Protein AF-A0A7S3EWT6-F1 (afdb_monomer_lite)

pLDDT: mean 87.07, std 11.45, range [44.03, 97.31]

Secondary structure (DSSP, 8-state):
--EEEEEEEEEEETTEEEEEEEEEEEEEE--SSTTSPEEEEEEEESSTTSS-B-TTEEEEEEEEEEE-TTS-EEEEEEEEEEEEESS---SEEEEEEEEEETTT--EEEEEEEEEEPBSS---TT-TT-SSTT---

Foldseek 3Di:
DWWKAWAWEWDADPNFIKIKTKIKIKDKFFDPDNPFDKDKAKWKDLPVPPDTHRPQKDKDWPPDWDQDPVRTIITMMMIMHIDMDRDTRFAKMKMWMWMARPPVRDTGDIDIDIDGHAHDDDPRDDPVDYRPPGDD

Organism: NCBI:txid156174

Radius of gyration: 16.49 Å; chains: 1; bounding box: 36×31×51 Å

Sequence (136 aa):
NFSTAATSFCVTSKGIARCRNNLHVVFSATAADPTHPLVANGEYSFDAGRSWQSAGGAAFYEQHIDLGDDGLYRQAMQFDVDLASSAPLSGNVCYRIRVRDSVSGDDSLLLEDCLTMCRTLAPFHNPLGYCPGAPV

Structure (mmCIF, N/CA/C/O backbone):
data_AF-A0A7S3EWT6-F1
#
_entry.id   AF-A0A7S3EWT6-F1
#
loop_
_atom_site.group_PDB
_atom_site.id
_atom_site.type_symbol
_atom_site.label_atom_id
_atom_site.label_alt_id
_atom_site.label_comp_id
_atom_site.label_asym_id
_atom_site.label_entity_id
_atom_site.label_seq_id
_atom_site.pdbx_PDB_ins_code
_atom_site.Cartn_x
_atom_site.Cartn_y
_atom_site.Cartn_z
_atom_site.occupancy
_atom_site.B_iso_or_equiv
_atom_site.auth_seq_id
_atom_site.auth_comp_id
_atom_site.auth_asym_id
_atom_site.auth_atom_id
_atom_site.pdbx_PDB_model_num
ATOM 1 N N . ASN A 1 1 ? 6.296 -10.147 -5.946 1.00 56.25 1 ASN A N 1
ATOM 2 C CA . ASN A 1 1 ? 5.506 -10.712 -4.829 1.00 56.25 1 ASN A CA 1
ATOM 3 C C . ASN A 1 1 ? 4.518 -9.670 -4.357 1.00 56.25 1 ASN A C 1
ATOM 5 O O . ASN A 1 1 ? 4.836 -8.491 -4.424 1.00 56.25 1 ASN A O 1
ATOM 9 N N . PHE A 1 2 ? 3.325 -10.090 -3.952 1.00 75.69 2 PHE A N 1
ATOM 10 C CA . PHE A 1 2 ? 2.276 -9.189 -3.494 1.00 75.69 2 PHE A CA 1
ATOM 11 C C . PHE A 1 2 ? 1.813 -9.642 -2.117 1.00 75.69 2 PHE A C 1
ATOM 13 O O . PHE A 1 2 ? 1.442 -10.806 -1.965 1.00 75.69 2 PHE A O 1
ATOM 20 N N . SER A 1 3 ? 1.880 -8.763 -1.122 1.00 82.88 3 SER A N 1
ATOM 21 C CA . SER A 1 3 ? 1.341 -9.045 0.204 1.00 82.88 3 SER A CA 1
ATOM 22 C C . SER A 1 3 ? 0.576 -7.853 0.742 1.00 82.88 3 SER A C 1
ATOM 24 O O . SER A 1 3 ? 1.011 -6.714 0.624 1.00 82.88 3 SER A O 1
ATOM 26 N N . THR A 1 4 ? -0.569 -8.119 1.354 1.00 87.06 4 THR A N 1
ATOM 27 C CA . THR A 1 4 ? -1.457 -7.085 1.870 1.00 87.06 4 THR A CA 1
ATOM 28 C C . THR A 1 4 ? -2.010 -7.486 3.222 1.00 87.06 4 THR A C 1
ATOM 30 O O . THR A 1 4 ? -2.457 -8.621 3.403 1.00 87.06 4 THR A O 1
ATOM 33 N N . ALA A 1 5 ? -2.056 -6.538 4.153 1.00 88.12 5 ALA A N 1
ATOM 34 C CA . ALA A 1 5 ? -2.752 -6.695 5.414 1.00 88.12 5 ALA A CA 1
ATOM 35 C C . ALA A 1 5 ? -3.403 -5.386 5.859 1.00 88.12 5 ALA A C 1
ATOM 37 O O . ALA A 1 5 ? -2.810 -4.320 5.763 1.00 88.12 5 ALA A O 1
ATOM 38 N N . ALA A 1 6 ? -4.600 -5.473 6.426 1.00 90.38 6 ALA A N 1
ATOM 39 C CA . ALA A 1 6 ? -5.211 -4.400 7.194 1.00 90.38 6 ALA A CA 1
ATOM 40 C C . ALA A 1 6 ? -5.748 -4.887 8.547 1.00 90.38 6 ALA A C 1
ATOM 42 O O . ALA A 1 6 ? -6.326 -5.966 8.675 1.00 90.38 6 ALA A O 1
ATOM 43 N N . THR A 1 7 ? -5.565 -4.104 9.598 1.00 90.19 7 THR A N 1
ATOM 44 C CA . THR A 1 7 ? -6.026 -4.472 10.938 1.00 90.19 7 THR A CA 1
ATOM 45 C C . THR A 1 7 ? -6.623 -3.267 11.644 1.00 90.19 7 THR A C 1
ATOM 47 O O . THR A 1 7 ? -6.154 -2.147 11.479 1.00 90.19 7 THR A O 1
ATOM 50 N N . SER A 1 8 ? -7.672 -3.492 12.428 1.00 91.31 8 SER A N 1
ATOM 51 C CA . SER A 1 8 ? -8.195 -2.540 13.403 1.00 91.31 8 SER A CA 1
ATOM 52 C C . SER A 1 8 ? -8.370 -3.268 14.722 1.00 91.31 8 SER A C 1
ATOM 54 O O . SER A 1 8 ? -9.268 -4.094 14.867 1.00 91.31 8 SER A O 1
ATOM 56 N N . PHE A 1 9 ? -7.515 -2.984 15.696 1.00 88.94 9 PHE A N 1
ATOM 57 C CA . PHE A 1 9 ? -7.637 -3.581 17.023 1.00 88.94 9 PHE A CA 1
ATOM 58 C C . PHE A 1 9 ? -7.579 -2.505 18.096 1.00 88.94 9 PHE A C 1
ATOM 60 O O . PHE A 1 9 ? -6.942 -1.465 17.926 1.00 88.94 9 PHE A O 1
ATOM 67 N N . CYS A 1 10 ? -8.244 -2.766 19.218 1.00 90.69 10 CYS A N 1
ATOM 68 C CA . CYS A 1 10 ? -8.372 -1.814 20.310 1.00 90.69 10 CYS A CA 1
ATOM 69 C C . CYS A 1 10 ? -7.901 -2.411 21.626 1.00 90.69 10 CYS A C 1
ATOM 71 O O . CYS A 1 10 ? -8.124 -3.586 21.913 1.00 90.69 10 CYS A O 1
ATOM 73 N N . VAL A 1 11 ? -7.324 -1.555 22.460 1.00 91.19 11 VAL A N 1
ATOM 74 C CA . VAL A 1 11 ? -7.103 -1.819 23.878 1.00 91.19 11 VAL A CA 1
ATOM 75 C C . VAL A 1 11 ? -7.916 -0.822 24.693 1.00 91.19 11 VAL A C 1
ATOM 77 O O . VAL A 1 11 ? -7.930 0.374 24.395 1.00 91.19 11 VAL A O 1
ATOM 80 N N . THR A 1 12 ? -8.594 -1.306 25.730 1.00 92.31 12 THR A N 1
ATOM 81 C CA . THR A 1 12 ? -9.334 -0.449 26.664 1.00 92.31 12 THR A CA 1
ATOM 82 C C . THR A 1 12 ? -8.563 -0.359 27.967 1.00 92.31 12 THR A C 1
ATOM 84 O O . THR A 1 12 ? -8.294 -1.372 28.608 1.00 92.31 12 THR A O 1
ATOM 87 N N . SER A 1 13 ? -8.220 0.858 28.382 1.00 90.88 13 SER A N 1
ATOM 88 C CA . SER A 1 13 ? -7.560 1.115 29.663 1.00 90.88 13 SER A CA 1
ATOM 89 C C . SER A 1 13 ? -8.261 2.260 30.379 1.00 90.88 13 SER A C 1
ATOM 91 O O . SER A 1 13 ? -8.486 3.317 29.793 1.00 90.88 13 SER A O 1
ATOM 93 N N . LYS A 1 14 ? -8.647 2.040 31.644 1.00 90.06 14 LYS A N 1
ATOM 94 C CA . LYS A 1 14 ? -9.402 3.008 32.466 1.00 90.06 14 LYS A CA 1
ATOM 95 C C . LYS A 1 14 ? -10.666 3.551 31.769 1.00 90.06 14 LYS A C 1
ATOM 97 O O . LYS A 1 14 ? -10.969 4.733 31.865 1.00 90.06 14 LYS A O 1
ATOM 102 N N . GLY A 1 15 ? -11.377 2.693 31.034 1.00 87.25 15 GLY A N 1
ATOM 103 C CA . GLY A 1 15 ? -12.590 3.064 30.292 1.00 87.25 15 GLY A CA 1
ATOM 104 C C . GLY A 1 15 ? -12.348 3.835 28.988 1.00 87.25 15 GLY A C 1
ATOM 105 O O . GLY A 1 15 ? -13.309 4.168 28.304 1.00 87.25 15 GLY A O 1
ATOM 106 N N . ILE A 1 16 ? -11.092 4.094 28.614 1.00 87.00 16 ILE A N 1
ATOM 107 C CA . ILE A 1 16 ? -10.733 4.768 27.364 1.00 87.00 16 ILE A CA 1
ATOM 108 C C . ILE A 1 16 ? -10.268 3.716 26.357 1.00 87.00 16 ILE A C 1
ATOM 110 O O . ILE A 1 16 ? -9.287 3.008 26.604 1.00 87.00 16 ILE A O 1
ATOM 114 N N . ALA A 1 17 ? -10.963 3.627 25.223 1.00 90.94 17 ALA A N 1
ATOM 115 C CA . ALA A 1 17 ? -10.551 2.802 24.095 1.00 90.94 17 ALA A CA 1
ATOM 116 C C . ALA A 1 17 ? -9.473 3.521 23.271 1.00 90.94 17 ALA A C 1
ATOM 118 O O . ALA A 1 17 ? -9.592 4.707 22.953 1.00 90.94 17 ALA A O 1
ATOM 119 N N . ARG A 1 18 ? -8.409 2.792 22.934 1.00 93.75 18 ARG A N 1
ATOM 120 C CA . ARG A 1 18 ? -7.366 3.218 21.999 1.00 93.75 18 ARG A CA 1
ATOM 121 C C . ARG A 1 18 ? -7.225 2.155 20.932 1.00 93.75 18 ARG A C 1
ATOM 123 O O . ARG A 1 18 ? -6.884 1.016 21.246 1.00 93.75 18 ARG A O 1
ATOM 130 N N . CYS A 1 19 ? -7.490 2.536 19.696 1.00 92.88 19 CYS A N 1
ATOM 131 C CA . CYS A 1 19 ? -7.470 1.641 18.558 1.00 92.88 19 CYS A CA 1
ATOM 132 C C . CYS A 1 19 ? -6.323 2.004 17.625 1.00 92.88 19 CYS A C 1
ATOM 134 O O . CYS A 1 19 ? -6.083 3.187 17.371 1.00 92.88 19 CYS A O 1
ATOM 136 N N . ARG A 1 20 ? -5.633 0.981 17.124 1.00 92.50 20 ARG A N 1
ATOM 137 C CA . ARG A 1 20 ? -4.644 1.095 16.056 1.00 92.50 20 ARG A CA 1
ATOM 138 C C . ARG A 1 20 ? -5.265 0.538 14.785 1.00 92.50 20 ARG A C 1
ATOM 140 O O . ARG A 1 20 ? -5.720 -0.606 14.776 1.00 92.50 20 ARG A O 1
ATOM 147 N N . ASN A 1 21 ? -5.277 1.356 13.744 1.00 91.69 21 ASN A N 1
ATOM 148 C CA . ASN A 1 21 ? -5.706 0.979 12.410 1.00 91.69 21 ASN A CA 1
ATOM 149 C C . ASN A 1 21 ? -4.483 0.963 11.513 1.00 91.69 21 ASN A C 1
ATOM 151 O O . ASN A 1 21 ? -3.818 1.986 11.373 1.00 91.69 21 ASN A O 1
ATOM 155 N N . ASN A 1 22 ? -4.202 -0.184 10.918 1.00 91.94 22 ASN A N 1
ATOM 156 C CA . ASN A 1 22 ? -3.055 -0.361 10.055 1.00 91.94 22 ASN A CA 1
ATOM 157 C C . ASN A 1 22 ? -3.495 -0.895 8.693 1.00 91.94 22 ASN A C 1
ATOM 159 O O . ASN A 1 22 ? -4.381 -1.743 8.624 1.00 91.94 22 ASN A O 1
ATOM 163 N N . LEU A 1 23 ? -2.868 -0.391 7.637 1.00 92.12 23 LEU A N 1
ATOM 164 C CA . LEU A 1 23 ? -2.843 -0.974 6.301 1.00 92.12 23 LEU A CA 1
ATOM 165 C C . LEU A 1 23 ? -1.371 -1.134 5.927 1.00 92.12 23 LEU A C 1
ATOM 167 O O . LEU A 1 23 ? -0.567 -0.253 6.209 1.00 92.12 23 LEU A O 1
ATOM 171 N N . HIS A 1 24 ? -1.036 -2.251 5.310 1.00 91.88 24 HIS A N 1
ATOM 172 C CA . HIS A 1 24 ? 0.301 -2.595 4.869 1.00 91.88 24 HIS A CA 1
ATOM 173 C C . HIS A 1 24 ? 0.182 -3.286 3.517 1.00 91.88 24 HIS A C 1
ATOM 175 O O . HIS A 1 24 ? -0.544 -4.275 3.385 1.00 91.88 24 HIS A O 1
ATOM 181 N N . VAL A 1 25 ? 0.857 -2.743 2.512 1.00 91.88 25 VAL A N 1
ATOM 182 C CA . VAL A 1 25 ? 0.843 -3.242 1.137 1.00 91.88 25 VAL A CA 1
ATOM 183 C C . VAL A 1 25 ? 2.282 -3.347 0.662 1.00 91.88 25 VAL A C 1
ATOM 185 O O . VAL A 1 25 ? 2.943 -2.329 0.494 1.00 91.88 25 VAL A O 1
ATOM 188 N N . VAL A 1 26 ? 2.750 -4.565 0.416 1.00 91.69 26 VAL A N 1
ATOM 189 C CA . VAL A 1 26 ? 4.041 -4.866 -0.208 1.00 91.69 26 VAL A CA 1
ATOM 190 C C . VAL A 1 26 ? 3.787 -5.314 -1.635 1.00 91.69 26 VAL A C 1
ATOM 192 O O . VAL A 1 26 ? 2.982 -6.212 -1.899 1.00 91.69 26 VAL A O 1
ATOM 195 N N . PHE A 1 27 ? 4.480 -4.686 -2.569 1.00 91.25 27 PHE A N 1
ATOM 196 C CA . PHE A 1 27 ? 4.318 -4.920 -3.992 1.00 91.25 27 PHE A CA 1
ATOM 197 C C . PHE A 1 27 ? 5.655 -4.769 -4.710 1.00 91.25 27 PHE A C 1
ATOM 199 O O . PHE A 1 27 ? 6.651 -4.324 -4.150 1.00 91.25 27 PHE A O 1
ATOM 206 N N . SER A 1 28 ? 5.685 -5.156 -5.978 1.00 92.31 28 SER A N 1
ATOM 207 C CA . SER A 1 28 ? 6.866 -4.999 -6.818 1.00 92.31 28 SER A CA 1
ATOM 208 C C . SER A 1 28 ? 6.520 -4.140 -8.025 1.00 92.31 28 SER A C 1
ATOM 210 O O . SER A 1 28 ? 5.461 -4.329 -8.624 1.00 92.31 28 SER A O 1
ATOM 212 N N . ALA A 1 29 ? 7.413 -3.232 -8.403 1.00 92.56 29 ALA A N 1
ATOM 213 C CA . ALA A 1 29 ? 7.261 -2.388 -9.582 1.00 92.56 29 ALA A CA 1
ATOM 214 C C . ALA A 1 29 ? 8.495 -2.484 -10.487 1.00 92.56 29 ALA A C 1
ATOM 216 O O . ALA A 1 29 ? 9.611 -2.727 -10.025 1.00 92.56 29 ALA A O 1
ATOM 217 N N . THR A 1 30 ? 8.284 -2.315 -11.788 1.00 92.00 30 THR A N 1
ATOM 218 C CA . THR A 1 30 ? 9.333 -2.353 -12.814 1.00 92.00 30 THR A CA 1
ATOM 219 C C . THR A 1 30 ? 9.506 -0.967 -13.421 1.00 92.00 30 THR A C 1
ATOM 221 O O . THR A 1 30 ? 8.516 -0.291 -13.693 1.00 92.00 30 THR A O 1
ATOM 224 N N . ALA A 1 31 ? 10.747 -0.567 -13.680 1.00 90.12 31 ALA A N 1
ATOM 225 C CA . ALA A 1 31 ? 11.073 0.581 -14.523 1.00 90.12 31 ALA A CA 1
ATOM 226 C C . ALA A 1 31 ? 11.530 0.090 -15.905 1.00 90.12 31 ALA A C 1
ATOM 228 O O . ALA A 1 31 ? 11.988 -1.047 -16.033 1.00 90.12 31 ALA A O 1
ATOM 229 N N . ALA A 1 32 ? 11.426 0.939 -16.931 1.00 88.56 32 ALA A N 1
ATOM 230 C CA . ALA A 1 32 ? 11.968 0.623 -18.254 1.00 88.56 32 ALA A CA 1
ATOM 231 C C . ALA A 1 32 ? 13.500 0.458 -18.213 1.00 88.56 32 ALA A C 1
ATOM 233 O O . ALA A 1 32 ? 14.036 -0.461 -18.830 1.00 88.56 32 ALA A O 1
ATOM 234 N N . ASP A 1 33 ? 14.185 1.310 -17.443 1.00 90.88 33 ASP A N 1
ATOM 235 C CA . ASP A 1 33 ? 15.586 1.135 -17.066 1.00 90.88 33 ASP A CA 1
ATOM 236 C C . ASP A 1 33 ? 15.658 0.701 -15.590 1.00 90.88 33 ASP A C 1
ATOM 238 O O . ASP A 1 33 ? 15.238 1.452 -14.705 1.00 90.88 33 ASP A O 1
ATOM 242 N N . PRO A 1 34 ? 16.191 -0.493 -15.280 1.00 88.88 34 PRO A N 1
ATOM 243 C CA . PRO A 1 34 ? 16.211 -1.021 -13.918 1.00 88.88 34 PRO A CA 1
ATOM 244 C C . PRO A 1 34 ? 17.132 -0.252 -12.960 1.00 88.88 34 PRO A C 1
ATOM 246 O O . PRO A 1 34 ? 17.067 -0.475 -11.752 1.00 88.88 34 PRO A O 1
ATOM 249 N N . THR A 1 35 ? 17.984 0.638 -13.476 1.00 89.81 35 THR A N 1
ATOM 250 C CA . THR A 1 35 ? 18.851 1.511 -12.673 1.00 89.81 35 THR A CA 1
ATOM 251 C C . THR A 1 35 ? 18.142 2.777 -12.194 1.00 89.81 35 THR A C 1
ATOM 253 O O . THR A 1 35 ? 18.643 3.459 -11.296 1.00 89.81 35 THR A O 1
ATOM 256 N N . HIS A 1 36 ? 16.975 3.097 -12.758 1.00 92.44 36 HIS A N 1
ATOM 257 C CA . HIS A 1 36 ? 16.218 4.275 -12.370 1.00 92.44 36 HIS A CA 1
ATOM 258 C C . HIS A 1 36 ? 15.508 4.070 -11.022 1.00 92.44 36 HIS A C 1
ATOM 260 O O . HIS A 1 36 ?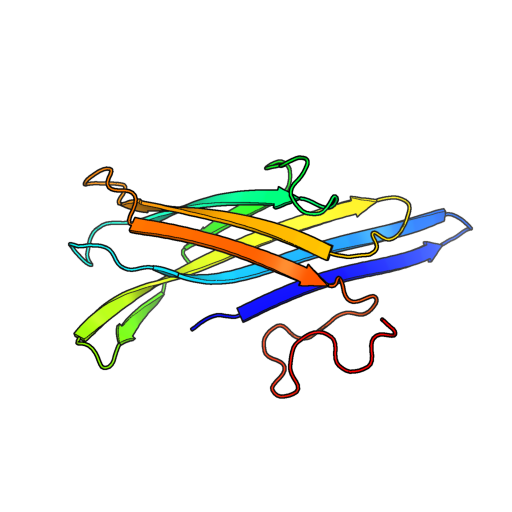 14.837 3.053 -10.819 1.00 92.44 36 HIS A O 1
ATOM 266 N N . PRO A 1 37 ? 15.594 5.036 -10.091 1.00 91.06 37 PRO A N 1
ATOM 267 C CA . PRO A 1 37 ? 14.855 4.964 -8.844 1.00 91.06 37 PRO A CA 1
ATOM 268 C C . PRO A 1 37 ? 13.352 5.129 -9.085 1.00 91.06 37 PRO A C 1
ATOM 270 O O . PRO A 1 37 ? 12.910 6.096 -9.718 1.00 91.06 37 PRO A O 1
ATOM 273 N N . LEU A 1 38 ? 12.564 4.219 -8.511 1.00 93.00 38 LEU A N 1
ATOM 274 C CA . LEU A 1 38 ? 11.114 4.342 -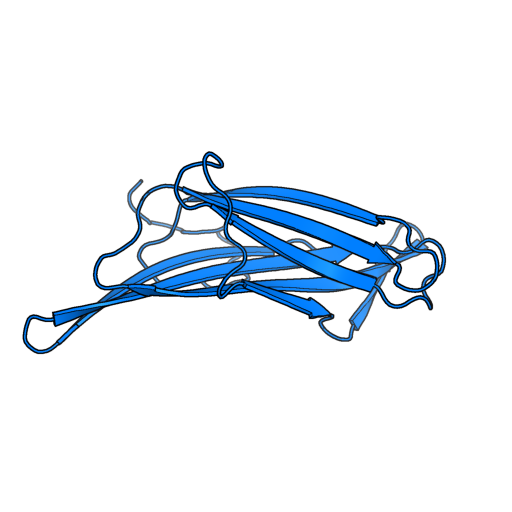8.444 1.00 93.00 38 LEU A CA 1
ATOM 275 C C . LEU A 1 38 ? 10.689 5.065 -7.161 1.00 93.00 38 LEU A C 1
ATOM 277 O O . LEU A 1 38 ? 11.202 4.807 -6.073 1.00 93.00 38 LEU A O 1
ATOM 281 N N . VAL A 1 39 ? 9.707 5.953 -7.285 1.00 93.62 39 VAL A N 1
ATOM 282 C CA . VAL A 1 39 ? 9.056 6.621 -6.155 1.00 93.62 39 VAL A CA 1
ATOM 283 C C . VAL A 1 39 ? 7.590 6.226 -6.150 1.00 93.62 39 VAL A C 1
ATOM 285 O O . VAL A 1 39 ? 6.913 6.310 -7.175 1.00 93.62 39 VAL A O 1
ATOM 288 N N . ALA A 1 40 ? 7.093 5.804 -4.992 1.00 94.50 40 ALA A N 1
ATOM 289 C CA . ALA A 1 40 ? 5.688 5.488 -4.796 1.00 94.50 40 ALA A CA 1
ATOM 290 C C . ALA A 1 40 ? 5.000 6.569 -3.959 1.00 94.50 40 ALA A C 1
ATOM 292 O O . ALA A 1 40 ? 5.601 7.165 -3.069 1.00 94.50 40 ALA A O 1
ATOM 293 N N . ASN A 1 41 ? 3.722 6.795 -4.239 1.00 94.44 41 ASN A N 1
ATOM 294 C CA . ASN A 1 41 ? 2.809 7.554 -3.394 1.00 94.44 41 ASN A CA 1
ATOM 295 C C . ASN A 1 41 ? 1.519 6.755 -3.245 1.00 94.44 41 ASN A C 1
ATOM 297 O O . ASN A 1 41 ? 1.114 6.065 -4.182 1.00 94.44 41 ASN A O 1
ATOM 301 N N . GLY A 1 42 ? 0.861 6.865 -2.095 1.00 95.38 42 GLY A N 1
ATOM 302 C CA . GLY A 1 42 ? -0.356 6.113 -1.821 1.00 95.38 42 GLY A CA 1
ATOM 303 C C . GLY A 1 42 ? -1.425 6.945 -1.133 1.00 95.38 42 GLY A C 1
ATOM 304 O O . GLY A 1 42 ? -1.142 7.899 -0.409 1.00 95.38 42 GLY A O 1
ATOM 305 N N . GLU A 1 43 ? -2.666 6.548 -1.369 1.00 97.31 43 GLU A N 1
ATOM 306 C CA . GLU A 1 43 ? -3.851 7.029 -0.674 1.00 97.31 43 GLU A CA 1
ATOM 307 C C . GLU A 1 43 ? -4.675 5.828 -0.212 1.00 97.31 43 GLU A C 1
ATOM 309 O O . GLU A 1 43 ? -4.624 4.750 -0.808 1.00 97.31 43 GLU A O 1
ATOM 314 N N . TYR A 1 44 ? -5.460 6.020 0.840 1.00 96.62 44 TYR A N 1
ATOM 315 C CA . TYR A 1 44 ? -6.353 5.013 1.397 1.00 96.62 44 TYR A CA 1
ATOM 316 C C . TYR A 1 44 ? -7.759 5.578 1.619 1.00 96.62 44 TYR A C 1
ATOM 318 O O . TYR A 1 44 ? -7.970 6.791 1.665 1.00 96.62 44 TYR A O 1
ATOM 326 N N . SER A 1 45 ? -8.732 4.687 1.770 1.00 95.94 45 SER A N 1
ATOM 327 C CA . SER A 1 45 ? -10.135 5.005 2.021 1.00 95.94 45 SER A CA 1
ATOM 328 C C . SER A 1 45 ? -10.724 4.011 3.018 1.00 95.94 45 SER A C 1
ATOM 330 O O . SER A 1 45 ? -10.566 2.807 2.852 1.00 95.94 45 SER A O 1
ATOM 332 N N . PHE A 1 46 ? -11.445 4.500 4.027 1.00 92.44 46 PHE A N 1
ATOM 333 C CA . PHE A 1 46 ? -12.216 3.662 4.961 1.00 92.44 46 PHE A CA 1
ATOM 334 C C . PHE A 1 46 ? -13.721 3.657 4.659 1.00 92.44 46 PHE A C 1
ATOM 336 O O . PHE A 1 46 ? -14.515 3.144 5.444 1.00 92.44 46 PHE A O 1
ATOM 343 N N . ASP A 1 47 ? -14.132 4.253 3.538 1.00 90.94 47 ASP A N 1
ATOM 344 C CA . ASP A 1 47 ? -15.530 4.404 3.127 1.00 90.94 47 ASP A CA 1
ATOM 345 C C . ASP A 1 47 ? -15.794 3.806 1.737 1.00 90.94 47 ASP A C 1
ATOM 347 O O . ASP A 1 47 ? -16.636 4.295 0.980 1.00 90.94 47 ASP A O 1
ATOM 351 N N . ALA A 1 48 ? -15.084 2.716 1.425 1.00 87.44 48 ALA A N 1
ATOM 352 C CA . ALA A 1 48 ? -15.184 1.974 0.169 1.00 87.44 48 ALA A CA 1
ATOM 353 C C . ALA A 1 48 ? -14.904 2.835 -1.081 1.00 87.44 48 ALA A C 1
ATOM 355 O O . ALA A 1 48 ? -15.618 2.755 -2.080 1.00 87.44 48 ALA A O 1
ATOM 356 N N . GLY A 1 49 ? -13.875 3.681 -1.012 1.00 92.12 49 GLY A N 1
ATOM 357 C CA . GLY A 1 49 ? -13.381 4.489 -2.129 1.00 92.12 49 GLY A CA 1
ATOM 358 C C . GLY A 1 49 ? -14.139 5.797 -2.372 1.00 92.12 49 GLY A C 1
ATOM 359 O O . GLY A 1 49 ? -13.868 6.468 -3.369 1.00 92.12 49 GLY A O 1
ATOM 360 N N . ARG A 1 50 ? -15.077 6.187 -1.495 1.00 93.06 50 ARG A N 1
ATOM 361 C CA . ARG A 1 50 ? -15.846 7.438 -1.651 1.00 93.06 50 ARG A CA 1
ATOM 362 C C . ARG A 1 50 ? -15.009 8.671 -1.325 1.00 93.06 50 ARG A C 1
ATOM 364 O O . ARG A 1 50 ? -15.149 9.692 -1.995 1.00 93.06 50 ARG A O 1
ATOM 371 N N . SER A 1 51 ? -14.138 8.577 -0.326 1.00 95.75 51 SER A N 1
ATOM 372 C CA . SER A 1 51 ? -13.155 9.600 0.015 1.00 95.75 51 SER A CA 1
ATOM 373 C C . SER A 1 51 ? -11.772 8.985 0.204 1.00 95.75 51 SER A C 1
ATOM 375 O O . SER A 1 51 ? -11.620 7.900 0.766 1.00 95.75 51 SER A O 1
ATOM 377 N N . TRP A 1 52 ? -10.760 9.694 -0.293 1.00 96.31 52 TRP A N 1
ATOM 378 C CA . TRP A 1 52 ? -9.364 9.265 -0.285 1.00 96.31 52 TRP A CA 1
ATOM 379 C C . TRP A 1 52 ? -8.540 10.175 0.620 1.00 96.31 52 TRP A C 1
ATOM 381 O O . TRP A 1 52 ? -8.738 11.390 0.646 1.00 96.31 52 TRP A O 1
ATOM 391 N N . GLN A 1 53 ? -7.630 9.573 1.376 1.00 96.44 53 GLN A N 1
ATOM 392 C CA . GLN A 1 53 ? -6.758 10.238 2.335 1.00 96.44 53 GLN A CA 1
ATOM 393 C C . GLN A 1 53 ? -5.317 9.788 2.105 1.00 96.44 53 GLN A C 1
ATOM 395 O O . GLN A 1 53 ? -5.064 8.620 1.830 1.00 96.44 53 GLN A O 1
ATOM 400 N N . SER A 1 54 ? -4.364 10.703 2.258 1.00 94.94 54 SER A N 1
ATOM 401 C CA . SER A 1 54 ? -2.925 10.399 2.240 1.00 94.94 54 SER A CA 1
ATOM 402 C C . SER A 1 54 ? -2.258 10.605 3.602 1.00 94.94 54 SER A C 1
ATOM 404 O O . SER A 1 54 ? -1.150 10.129 3.833 1.00 94.94 54 SER A O 1
ATOM 406 N N . ALA A 1 55 ? -2.915 11.313 4.524 1.00 92.38 55 ALA A N 1
ATOM 407 C CA . ALA A 1 55 ? -2.347 11.638 5.826 1.00 92.38 55 ALA A CA 1
ATOM 408 C C . ALA A 1 55 ? -2.106 10.374 6.665 1.00 92.38 55 ALA A C 1
ATOM 410 O O . ALA A 1 55 ? -2.995 9.548 6.817 1.00 92.38 55 ALA A O 1
ATOM 411 N N . GLY A 1 56 ? -0.904 10.225 7.225 1.00 87.75 56 GLY A N 1
ATOM 412 C CA . GLY A 1 56 ? -0.521 9.014 7.963 1.00 87.75 56 GLY A CA 1
ATOM 413 C C . GLY A 1 56 ? -0.220 7.801 7.074 1.00 87.75 56 GLY A C 1
ATOM 414 O O . GLY A 1 56 ? 0.117 6.748 7.608 1.00 87.75 56 GLY A O 1
ATOM 415 N N . GLY A 1 57 ? -0.314 7.956 5.747 1.00 93.06 57 GLY A N 1
ATOM 416 C CA . GLY A 1 57 ? 0.204 7.013 4.766 1.00 93.06 57 GLY A CA 1
ATOM 417 C C . GLY A 1 57 ? 1.653 7.331 4.391 1.00 93.06 57 GLY A C 1
ATOM 418 O O . GLY A 1 57 ? 2.016 8.499 4.240 1.00 93.06 57 GLY A O 1
ATOM 419 N N . ALA A 1 58 ? 2.480 6.306 4.218 1.00 95.12 58 ALA A N 1
ATOM 420 C CA . ALA A 1 58 ? 3.866 6.430 3.782 1.00 95.12 58 ALA A CA 1
ATOM 421 C C . ALA A 1 58 ? 4.207 5.316 2.794 1.00 95.12 58 ALA A C 1
ATOM 423 O O . ALA A 1 58 ? 3.932 4.150 3.056 1.00 95.12 58 ALA A O 1
ATOM 424 N N . ALA A 1 59 ? 4.821 5.678 1.669 1.00 93.69 59 ALA A N 1
ATOM 425 C CA . ALA A 1 59 ? 5.329 4.722 0.697 1.00 93.69 59 ALA A CA 1
ATOM 426 C C . ALA A 1 59 ? 6.856 4.803 0.623 1.00 93.69 59 ALA A C 1
ATOM 428 O O . ALA A 1 59 ? 7.422 5.897 0.682 1.00 93.69 59 ALA A O 1
ATOM 429 N N . PHE A 1 60 ? 7.524 3.660 0.503 1.00 91.94 60 PHE A N 1
ATOM 430 C CA . PHE A 1 60 ? 8.982 3.596 0.447 1.00 91.94 60 PHE A CA 1
ATOM 431 C C . PHE A 1 60 ? 9.484 2.364 -0.306 1.00 91.94 60 PHE A C 1
ATOM 433 O O . PHE A 1 60 ? 8.771 1.382 -0.497 1.00 91.94 60 PHE A O 1
ATOM 440 N N . TYR A 1 61 ? 10.733 2.456 -0.753 1.00 89.50 61 TYR A N 1
ATOM 441 C CA . TYR A 1 61 ? 11.473 1.372 -1.386 1.00 89.50 61 TYR A CA 1
ATOM 442 C C . TYR A 1 61 ? 12.105 0.474 -0.314 1.00 89.50 61 TYR A C 1
ATOM 444 O O . TYR A 1 61 ? 12.788 0.975 0.581 1.00 89.50 61 TYR A O 1
ATOM 452 N N . GLU A 1 62 ? 11.918 -0.843 -0.418 1.00 87.06 62 GLU A N 1
ATOM 453 C CA . GLU A 1 62 ? 12.420 -1.836 0.549 1.00 87.06 62 GLU A CA 1
ATOM 454 C C . GLU A 1 62 ? 13.893 -2.225 0.324 1.00 87.06 62 GLU A C 1
ATOM 456 O O . GLU A 1 62 ? 14.404 -3.152 0.945 1.00 87.06 62 GLU A O 1
ATOM 461 N N . GLN A 1 63 ? 14.610 -1.504 -0.545 1.00 84.94 63 GLN A N 1
ATOM 462 C CA . GLN A 1 63 ? 16.046 -1.687 -0.789 1.00 84.94 63 GLN A CA 1
ATOM 463 C C . GLN A 1 63 ? 16.458 -3.046 -1.378 1.00 84.94 63 GLN A C 1
ATOM 465 O O . GLN A 1 63 ? 17.641 -3.388 -1.324 1.00 84.94 63 GLN A O 1
ATOM 470 N N . HIS A 1 64 ? 15.545 -3.787 -2.012 1.00 85.88 64 HIS A N 1
ATOM 471 C CA . HIS A 1 64 ? 15.920 -4.950 -2.818 1.00 85.88 64 HIS A CA 1
ATOM 472 C C . HIS A 1 64 ? 15.284 -4.954 -4.210 1.00 85.88 64 HIS A C 1
ATOM 474 O O . HIS A 1 64 ? 14.170 -4.465 -4.426 1.00 85.88 64 HIS A O 1
ATOM 480 N N . ILE A 1 65 ? 16.052 -5.508 -5.152 1.00 89.88 65 ILE A N 1
ATOM 481 C CA . ILE A 1 65 ? 15.675 -5.704 -6.547 1.00 89.88 65 ILE A CA 1
ATOM 482 C C . ILE A 1 65 ? 15.770 -7.191 -6.847 1.00 89.88 65 ILE A C 1
ATOM 484 O O . ILE A 1 65 ? 16.839 -7.784 -6.693 1.00 89.88 65 ILE A O 1
ATOM 488 N N . ASP A 1 66 ? 14.677 -7.762 -7.332 1.00 90.94 66 ASP A N 1
ATOM 489 C CA . ASP A 1 66 ? 14.617 -9.161 -7.731 1.00 90.94 66 ASP A CA 1
ATOM 490 C C . ASP A 1 66 ? 14.566 -9.262 -9.262 1.00 90.94 66 ASP A C 1
ATOM 492 O O . ASP A 1 66 ? 13.839 -8.513 -9.921 1.00 90.94 66 ASP A O 1
ATOM 496 N N . LEU A 1 67 ? 15.319 -10.199 -9.842 1.00 93.06 67 LEU A N 1
ATOM 497 C CA . LEU A 1 67 ? 15.171 -10.580 -11.248 1.00 93.06 67 LEU A CA 1
ATOM 498 C C . LEU A 1 67 ? 14.077 -11.646 -11.343 1.00 93.06 67 LEU A C 1
ATOM 500 O O . LEU A 1 67 ? 14.228 -12.731 -10.784 1.00 93.06 67 LEU A O 1
ATOM 504 N N . GLY A 1 68 ? 12.973 -11.333 -12.021 1.00 89.62 68 GLY A N 1
ATOM 505 C CA . GLY A 1 68 ? 11.911 -12.309 -12.258 1.00 89.62 68 GLY A CA 1
ATOM 506 C C . GLY A 1 68 ? 12.256 -13.305 -13.364 1.00 89.62 68 GLY A C 1
ATOM 507 O O . GLY A 1 68 ? 13.130 -13.054 -14.194 1.00 89.62 68 GLY A O 1
ATOM 508 N N . ASP A 1 69 ? 11.508 -14.408 -13.422 1.00 92.75 69 ASP A N 1
ATOM 509 C CA . ASP A 1 69 ? 11.663 -15.456 -14.447 1.00 92.75 69 ASP A CA 1
ATOM 510 C C . ASP A 1 69 ? 11.397 -14.953 -15.880 1.00 92.75 69 ASP A C 1
ATOM 512 O O . ASP A 1 69 ? 11.812 -15.572 -16.857 1.00 92.75 69 ASP A O 1
ATOM 516 N N . ASP A 1 70 ? 10.721 -13.811 -16.014 1.00 92.44 70 ASP A N 1
ATOM 517 C CA . ASP A 1 70 ? 10.482 -13.104 -17.274 1.00 92.44 70 ASP A CA 1
ATOM 518 C C . ASP A 1 70 ? 11.628 -12.159 -17.682 1.00 92.44 70 ASP A C 1
ATOM 520 O O . ASP A 1 70 ? 11.517 -11.436 -18.671 1.00 92.44 70 ASP A O 1
ATOM 524 N N . GLY A 1 71 ? 12.728 -12.151 -16.926 1.00 92.69 71 GLY A N 1
ATOM 525 C CA . GLY A 1 71 ? 13.902 -11.324 -17.188 1.00 92.69 71 GLY A CA 1
ATOM 526 C C . GLY A 1 71 ? 13.749 -9.856 -16.783 1.00 92.69 71 GLY A C 1
ATOM 527 O O . GLY A 1 71 ? 14.647 -9.063 -17.065 1.00 92.69 71 GLY A O 1
ATOM 528 N N . LEU A 1 72 ? 12.650 -9.475 -16.121 1.00 91.62 72 LEU A N 1
ATOM 529 C CA . LEU A 1 72 ? 12.438 -8.107 -15.648 1.00 91.62 72 LEU A CA 1
ATOM 530 C C . LEU A 1 72 ? 12.932 -7.931 -14.210 1.00 91.62 72 LEU A C 1
ATOM 532 O O . LEU A 1 72 ? 12.553 -8.683 -13.304 1.00 91.62 72 LEU A O 1
ATOM 536 N N . TYR A 1 73 ? 13.728 -6.884 -13.994 1.00 92.81 73 TYR A N 1
ATOM 537 C CA . TYR A 1 73 ? 14.103 -6.422 -12.660 1.00 92.81 73 TYR A CA 1
ATOM 538 C C . TYR A 1 73 ? 12.934 -5.703 -11.993 1.00 92.81 73 TYR A C 1
ATOM 540 O O . TYR A 1 73 ? 12.308 -4.816 -12.577 1.00 92.81 73 TYR A O 1
ATOM 548 N N . ARG A 1 74 ? 12.671 -6.068 -10.744 1.00 92.00 74 ARG A N 1
ATOM 549 C CA . ARG A 1 74 ? 11.558 -5.572 -9.942 1.00 92.00 74 ARG A CA 1
ATOM 550 C C . ARG A 1 74 ? 12.069 -4.980 -8.646 1.00 92.00 74 ARG A C 1
ATOM 552 O O . ARG A 1 74 ? 12.712 -5.681 -7.877 1.00 92.00 74 ARG A O 1
ATOM 559 N N . GLN A 1 75 ? 11.746 -3.719 -8.394 1.00 92.81 75 GLN A N 1
ATOM 560 C CA . GLN A 1 75 ? 12.003 -3.063 -7.115 1.00 92.81 75 GLN A CA 1
ATOM 561 C C . GLN A 1 75 ? 10.846 -3.373 -6.167 1.00 92.81 75 GLN A C 1
ATOM 563 O O . GLN A 1 75 ? 9.680 -3.200 -6.541 1.00 92.81 75 GLN A O 1
ATOM 568 N N . ALA A 1 76 ? 11.153 -3.849 -4.964 1.00 92.12 76 ALA A N 1
ATOM 569 C CA . ALA A 1 76 ? 10.144 -4.074 -3.940 1.00 92.12 76 ALA A CA 1
ATOM 570 C C . ALA A 1 76 ? 9.820 -2.788 -3.187 1.00 92.12 76 ALA A C 1
ATOM 572 O O . ALA A 1 76 ? 10.700 -2.023 -2.790 1.00 92.12 76 ALA A O 1
ATOM 573 N N . MET A 1 77 ? 8.533 -2.545 -3.025 1.00 93.12 77 MET A N 1
ATOM 574 C CA . MET A 1 77 ? 7.984 -1.303 -2.525 1.00 93.12 77 MET A CA 1
ATOM 575 C C . MET A 1 77 ? 6.931 -1.620 -1.475 1.00 93.12 77 MET A C 1
ATOM 577 O O . MET A 1 77 ? 6.201 -2.607 -1.582 1.00 93.12 77 MET A O 1
ATOM 581 N N . GLN A 1 78 ? 6.805 -0.723 -0.509 1.00 94.06 78 GLN A N 1
ATOM 582 C CA . GLN A 1 78 ? 5.836 -0.826 0.565 1.00 94.06 78 GLN A CA 1
ATOM 583 C C . GLN A 1 78 ? 5.007 0.454 0.653 1.00 94.06 78 GLN A C 1
ATOM 585 O O . GLN A 1 78 ? 5.516 1.553 0.431 1.00 94.06 78 GLN A O 1
ATOM 590 N N . PHE A 1 79 ? 3.727 0.309 0.984 1.00 95.38 79 PHE A N 1
ATOM 591 C CA . PHE A 1 79 ? 2.845 1.386 1.410 1.00 95.38 79 PHE A CA 1
ATOM 592 C C . PHE A 1 79 ? 2.185 1.017 2.736 1.00 95.38 79 PHE A C 1
ATOM 594 O O . PHE A 1 79 ? 1.449 0.033 2.824 1.00 95.38 79 PHE A O 1
ATOM 601 N N . ASP A 1 80 ? 2.432 1.843 3.745 1.00 94.94 80 ASP A N 1
ATOM 602 C CA . ASP A 1 80 ? 1.891 1.695 5.087 1.00 94.94 80 ASP A CA 1
ATOM 603 C C . ASP A 1 80 ? 0.947 2.830 5.431 1.00 94.94 80 ASP A C 1
ATOM 605 O O . ASP A 1 80 ? 1.188 3.984 5.093 1.00 94.94 80 ASP A O 1
ATOM 609 N N . VAL A 1 81 ? -0.074 2.510 6.214 1.00 95.06 81 VAL A N 1
ATOM 610 C CA . VAL A 1 81 ? -0.891 3.468 6.952 1.00 95.06 81 VAL A CA 1
ATOM 611 C C . VAL A 1 81 ? -0.921 3.010 8.402 1.00 95.06 81 VAL A C 1
ATOM 613 O O . VAL A 1 81 ? -1.169 1.833 8.669 1.00 95.06 81 VAL A O 1
ATOM 616 N N . ASP A 1 82 ? -0.684 3.915 9.348 1.00 93.25 82 ASP A N 1
ATOM 617 C CA . ASP A 1 82 ? -0.808 3.626 10.781 1.00 93.25 82 ASP A CA 1
ATOM 618 C C . ASP A 1 82 ? -1.486 4.794 11.499 1.00 93.25 82 ASP A C 1
ATOM 620 O O . ASP A 1 82 ? -0.956 5.903 11.577 1.00 93.25 82 ASP A O 1
ATOM 624 N N . LEU A 1 83 ? -2.701 4.554 11.989 1.00 93.94 83 LEU A N 1
ATOM 625 C CA . LEU A 1 83 ? -3.574 5.586 12.537 1.00 93.94 83 LEU A CA 1
ATOM 626 C C . LEU A 1 83 ? -4.103 5.190 13.909 1.00 93.94 83 LEU A C 1
ATOM 628 O O . LEU A 1 83 ? -4.605 4.083 14.120 1.00 93.94 83 LEU A O 1
ATOM 632 N N . ALA A 1 84 ? -4.084 6.151 14.828 1.00 93.38 84 ALA A N 1
ATOM 633 C CA . ALA A 1 84 ? -4.739 6.032 16.122 1.00 93.38 84 ALA A CA 1
ATOM 634 C C . ALA A 1 84 ? -6.186 6.542 16.055 1.00 93.38 84 ALA A C 1
ATOM 636 O O . ALA A 1 84 ? -6.476 7.555 15.420 1.00 93.38 84 ALA A O 1
ATOM 637 N N . SER A 1 85 ? -7.101 5.871 16.752 1.00 92.38 85 SER A N 1
ATOM 638 C CA . SER A 1 85 ? -8.499 6.303 16.886 1.00 92.38 85 SER A CA 1
ATOM 639 C C . SER A 1 85 ? -9.099 5.872 18.228 1.00 92.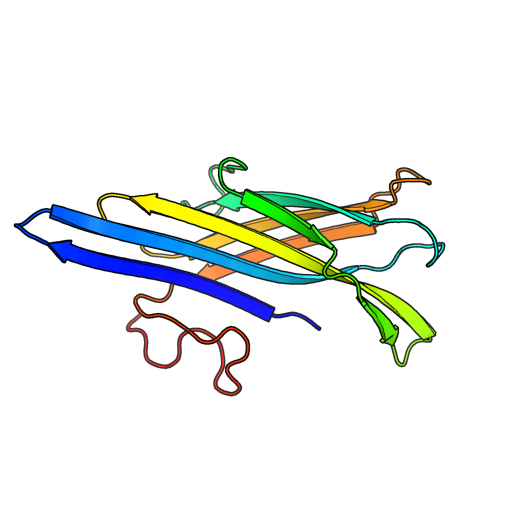38 85 SER A C 1
ATOM 641 O O . SER A 1 85 ? -8.507 5.081 18.966 1.00 92.38 85 SER A O 1
ATOM 643 N N . SER A 1 86 ? -10.271 6.411 18.568 1.00 92.50 86 SER A N 1
ATOM 644 C CA . SER A 1 86 ? -11.014 6.071 19.791 1.00 92.50 86 SER A CA 1
ATOM 645 C C . SER A 1 86 ? -12.013 4.920 19.611 1.00 92.50 86 SER A C 1
ATOM 647 O O . SER A 1 86 ? -12.594 4.465 20.594 1.00 92.50 86 SER A O 1
ATOM 649 N N . ALA A 1 87 ? -12.219 4.444 18.381 1.00 89.94 87 ALA A N 1
ATOM 650 C CA . ALA A 1 87 ? -13.141 3.363 18.047 1.00 89.94 87 ALA A CA 1
ATOM 651 C C . ALA A 1 87 ? -12.554 2.499 16.920 1.00 89.94 87 ALA A C 1
ATOM 653 O O . ALA A 1 87 ? -11.842 3.039 16.071 1.00 89.94 87 ALA A O 1
ATOM 654 N N . PRO A 1 88 ? -12.827 1.180 16.892 1.00 87.44 88 PRO A N 1
ATOM 655 C CA . PRO A 1 88 ? -12.350 0.337 15.807 1.00 87.44 88 PRO A CA 1
ATOM 656 C C . PRO A 1 88 ? -12.998 0.768 14.495 1.00 87.44 88 PRO A C 1
ATOM 658 O O . PRO A 1 88 ? -14.192 1.071 14.449 1.00 87.44 88 PRO A O 1
ATOM 661 N N . LEU A 1 89 ? -12.212 0.738 13.427 1.00 89.62 89 LEU A N 1
ATOM 662 C CA . LEU A 1 89 ? -12.736 0.807 12.075 1.00 89.62 89 LEU A CA 1
ATOM 663 C C . LEU A 1 89 ? -13.301 -0.564 11.694 1.00 89.62 89 LEU A C 1
ATOM 665 O O . LEU A 1 89 ? -12.844 -1.610 12.160 1.00 89.62 89 LEU A O 1
ATOM 669 N N . SER A 1 90 ? -14.338 -0.553 10.867 1.00 85.38 90 SER A N 1
ATOM 670 C CA . SER A 1 90 ? -15.042 -1.756 10.431 1.00 85.38 90 SER A CA 1
ATOM 671 C C . SER A 1 90 ? -15.330 -1.689 8.941 1.00 85.38 90 SER A C 1
ATOM 673 O O . SER A 1 90 ? -15.476 -0.598 8.396 1.00 85.38 90 SER A O 1
ATOM 675 N N . GLY A 1 91 ? -15.489 -2.852 8.313 1.00 88.50 91 GLY A N 1
ATOM 676 C CA . GLY A 1 91 ? -15.706 -2.960 6.876 1.00 88.50 91 GLY A CA 1
ATOM 677 C C . GLY A 1 91 ? -14.386 -3.062 6.120 1.00 88.50 91 GLY A C 1
ATOM 678 O O . GLY A 1 91 ? -13.463 -3.750 6.564 1.00 88.50 91 GLY A O 1
ATOM 679 N N . ASN A 1 92 ? -14.319 -2.389 4.973 1.00 90.69 92 ASN A N 1
ATOM 680 C CA . ASN A 1 92 ? -13.180 -2.469 4.069 1.00 90.69 92 ASN A CA 1
ATOM 681 C C . ASN A 1 92 ? -12.335 -1.196 4.126 1.00 90.69 92 ASN A C 1
ATOM 683 O O . ASN A 1 92 ? -12.871 -0.088 4.164 1.00 90.69 92 ASN A O 1
ATOM 687 N N . VAL A 1 93 ? -11.019 -1.370 4.055 1.00 92.75 93 VAL A N 1
ATOM 688 C CA . VAL A 1 93 ? -10.087 -0.311 3.680 1.00 92.75 93 VAL A CA 1
ATOM 689 C C . VAL A 1 93 ? -9.691 -0.512 2.225 1.00 92.75 93 VAL A C 1
ATOM 691 O O . VAL A 1 93 ? -9.307 -1.609 1.835 1.00 92.75 93 VAL A O 1
ATOM 694 N N . CYS A 1 94 ? -9.792 0.532 1.419 1.00 95.25 94 CYS A N 1
ATOM 695 C CA . CYS A 1 94 ? -9.285 0.543 0.055 1.00 95.25 94 CYS A CA 1
ATOM 696 C C . CYS A 1 94 ? -7.991 1.341 -0.012 1.00 95.25 94 CYS A C 1
ATOM 698 O O . CYS A 1 94 ? -7.770 2.236 0.805 1.00 95.25 94 CYS A O 1
ATOM 700 N N . TYR A 1 95 ? -7.148 1.033 -0.985 1.00 95.50 95 TYR A N 1
ATOM 701 C CA . TYR A 1 95 ? -5.914 1.760 -1.242 1.00 95.50 95 TYR A CA 1
ATOM 702 C C . TYR A 1 95 ? -5.712 1.953 -2.734 1.00 95.50 95 TYR A C 1
ATOM 704 O O . TYR A 1 95 ? -6.159 1.136 -3.532 1.00 95.50 95 TYR A O 1
ATOM 712 N N . ARG A 1 96 ? -5.023 3.035 -3.090 1.00 95.62 96 ARG A N 1
ATOM 713 C CA . ARG A 1 96 ? -4.516 3.273 -4.437 1.00 95.62 96 ARG A CA 1
ATOM 714 C C . ARG A 1 96 ? -3.089 3.776 -4.342 1.00 95.62 96 ARG A C 1
ATOM 716 O O . ARG A 1 96 ? -2.803 4.709 -3.593 1.00 95.62 96 ARG A O 1
ATOM 723 N N . ILE A 1 97 ? -2.191 3.146 -5.079 1.00 95.88 97 ILE A N 1
ATOM 724 C CA . ILE A 1 97 ? -0.761 3.421 -5.055 1.00 95.88 97 ILE A CA 1
ATOM 725 C C . ILE A 1 97 ? -0.319 3.716 -6.480 1.00 95.88 97 ILE A C 1
ATOM 727 O O . ILE A 1 97 ? -0.621 2.965 -7.407 1.00 95.88 97 ILE A O 1
ATOM 731 N N . ARG A 1 98 ? 0.391 4.828 -6.645 1.00 94.69 98 ARG A N 1
ATOM 732 C CA . ARG A 1 98 ? 1.005 5.238 -7.905 1.00 94.69 98 ARG A CA 1
ATOM 733 C C . ARG A 1 98 ? 2.506 5.133 -7.773 1.00 94.69 98 ARG A C 1
ATOM 735 O O . ARG A 1 98 ? 3.073 5.663 -6.817 1.00 94.69 98 ARG A O 1
ATOM 742 N N . VAL A 1 99 ? 3.131 4.496 -8.749 1.00 94.94 99 VAL A N 1
ATOM 743 C CA . VAL A 1 99 ? 4.584 4.416 -8.864 1.00 94.94 99 VAL A CA 1
ATOM 744 C C . VAL A 1 99 ? 5.018 5.218 -10.072 1.00 94.94 99 VAL A C 1
ATOM 746 O O . VAL A 1 99 ? 4.383 5.160 -11.124 1.00 94.94 99 VAL A O 1
ATOM 749 N N . ARG A 1 100 ? 6.102 5.964 -9.904 1.00 94.62 100 ARG A N 1
ATOM 750 C CA . ARG A 1 100 ? 6.716 6.766 -10.949 1.00 94.62 100 ARG A CA 1
ATOM 751 C C . ARG A 1 100 ? 8.209 6.501 -11.005 1.00 94.62 100 ARG A C 1
ATOM 753 O O . ARG A 1 100 ? 8.867 6.446 -9.967 1.00 94.62 100 ARG A O 1
ATOM 760 N N . ASP A 1 101 ? 8.740 6.395 -12.212 1.00 93.94 101 ASP A N 1
ATOM 761 C CA . ASP A 1 101 ? 10.172 6.515 -12.460 1.00 93.94 101 ASP A CA 1
ATOM 762 C C . ASP A 1 101 ? 10.594 7.979 -12.274 1.00 93.94 101 ASP A C 1
ATOM 764 O O . ASP A 1 101 ? 10.122 8.885 -12.960 1.00 93.94 101 ASP A O 1
ATOM 768 N N . SER A 1 102 ? 11.465 8.224 -11.297 1.00 92.81 102 SER A N 1
ATOM 769 C CA . SER A 1 102 ? 11.878 9.585 -10.936 1.00 92.81 102 SER A CA 1
ATOM 770 C C . SER A 1 102 ? 12.804 10.259 -11.953 1.00 92.81 102 SER A C 1
ATOM 772 O O . SER A 1 102 ? 12.983 11.475 -11.880 1.00 92.81 102 SER A O 1
ATOM 774 N N . VAL A 1 103 ? 13.373 9.499 -12.894 1.00 94.69 103 VAL A N 1
ATOM 775 C CA . VAL A 1 103 ? 14.273 9.996 -13.941 1.00 94.69 103 VAL A CA 1
ATOM 776 C C . VAL A 1 103 ? 13.495 10.286 -15.218 1.00 94.69 103 VAL A C 1
ATOM 778 O O . VAL A 1 103 ? 13.600 11.389 -15.753 1.00 94.69 103 VAL A O 1
ATOM 781 N N . SER A 1 104 ? 12.706 9.325 -15.705 1.00 92.38 104 SER A N 1
ATOM 782 C CA . SER A 1 104 ? 11.914 9.503 -16.934 1.00 92.38 104 SER A CA 1
ATOM 783 C C . SER A 1 104 ? 10.619 10.288 -16.703 1.00 92.38 104 SER A C 1
ATOM 785 O O . SER A 1 104 ? 10.130 10.956 -17.611 1.00 92.38 104 SER A O 1
ATOM 787 N N . GLY A 1 105 ? 10.080 10.253 -15.481 1.00 90.06 105 GLY A N 1
ATOM 788 C CA . GLY A 1 105 ? 8.781 10.827 -15.138 1.00 90.06 105 GLY A CA 1
ATOM 789 C C . GLY A 1 105 ? 7.594 9.927 -15.483 1.00 90.06 105 GLY A C 1
ATOM 790 O O . GLY A 1 105 ? 6.459 10.315 -15.196 1.00 90.06 105 GLY A O 1
ATOM 791 N N . ASP A 1 106 ? 7.840 8.746 -16.052 1.00 88.00 106 ASP A N 1
ATOM 792 C CA . ASP A 1 106 ? 6.794 7.818 -16.465 1.00 88.00 106 ASP A CA 1
ATOM 793 C C . ASP A 1 106 ? 6.108 7.184 -15.249 1.00 88.00 106 ASP A C 1
ATOM 795 O O . ASP A 1 106 ? 6.754 6.695 -14.315 1.00 88.00 106 ASP A O 1
ATOM 799 N N . ASP A 1 107 ? 4.775 7.174 -15.266 1.00 79.75 107 ASP A N 1
ATOM 800 C CA . ASP A 1 107 ? 3.989 6.423 -14.292 1.00 79.75 107 ASP A CA 1
ATOM 801 C C . ASP A 1 107 ? 4.098 4.928 -14.647 1.00 79.75 107 ASP A C 1
ATOM 803 O O . ASP A 1 107 ? 3.632 4.479 -15.695 1.00 79.75 107 ASP A O 1
ATOM 807 N N . SER A 1 108 ? 4.744 4.153 -13.778 1.00 73.19 108 SER A N 1
ATOM 808 C CA . SER A 1 108 ? 5.095 2.752 -14.031 1.00 73.19 108 SER A CA 1
ATOM 809 C C . SER A 1 108 ? 4.041 1.761 -13.545 1.00 73.19 108 SER A C 1
ATOM 811 O O . SER A 1 108 ? 3.980 0.638 -14.045 1.00 73.19 108 SER A O 1
ATOM 813 N N . LEU A 1 109 ? 3.200 2.150 -12.579 1.00 79.25 109 LEU A N 1
ATOM 814 C CA . LEU A 1 109 ? 2.157 1.285 -12.029 1.00 79.25 109 LEU A CA 1
ATOM 815 C C . LEU A 1 109 ? 1.063 2.092 -11.319 1.00 79.25 109 LEU A C 1
ATOM 817 O O . LEU A 1 109 ? 1.356 2.985 -10.520 1.00 79.25 109 LEU A O 1
ATOM 821 N N . LEU A 1 110 ? -0.194 1.706 -11.551 1.00 83.50 110 LEU A N 1
ATOM 822 C CA . LEU A 1 110 ? -1.319 2.010 -10.670 1.00 83.50 110 LEU A CA 1
ATOM 823 C C . LEU A 1 110 ? -1.808 0.701 -10.054 1.00 83.50 110 LEU A C 1
ATOM 825 O O . LEU A 1 110 ? -2.177 -0.227 -10.771 1.00 83.50 110 LEU A O 1
ATOM 829 N N . LEU A 1 111 ? -1.815 0.648 -8.730 1.00 90.88 111 LEU A N 1
ATOM 830 C CA . LEU A 1 111 ? -2.289 -0.485 -7.953 1.00 90.88 111 LEU A CA 1
ATOM 831 C C . LEU A 1 111 ? -3.455 -0.023 -7.082 1.00 90.88 111 LEU A C 1
ATOM 833 O O . LEU A 1 111 ? -3.288 0.915 -6.310 1.00 90.88 111 LEU A O 1
ATOM 837 N N . GLU A 1 112 ? -4.611 -0.671 -7.191 1.00 94.38 112 GLU A N 1
ATOM 838 C CA . GLU A 1 112 ? -5.813 -0.320 -6.433 1.00 94.38 112 GLU A CA 1
ATOM 839 C C . GLU A 1 112 ? -6.575 -1.581 -6.022 1.00 94.38 112 GLU A C 1
ATOM 841 O O . GLU A 1 112 ? -6.805 -2.455 -6.858 1.00 94.38 112 GLU A O 1
ATOM 846 N N . ASP A 1 113 ? -6.945 -1.682 -4.744 1.00 92.62 113 ASP A N 1
ATOM 847 C CA . ASP A 1 113 ? -7.741 -2.794 -4.211 1.00 92.62 113 ASP A CA 1
ATOM 848 C C . ASP A 1 113 ? -8.400 -2.421 -2.868 1.00 92.62 113 ASP A C 1
ATOM 850 O O . ASP A 1 113 ? -8.109 -1.374 -2.279 1.00 92.62 113 ASP A O 1
ATOM 854 N N . CYS A 1 114 ? -9.268 -3.297 -2.358 1.00 91.56 114 CYS A N 1
ATOM 855 C CA . CYS A 1 114 ? -9.914 -3.182 -1.056 1.00 91.56 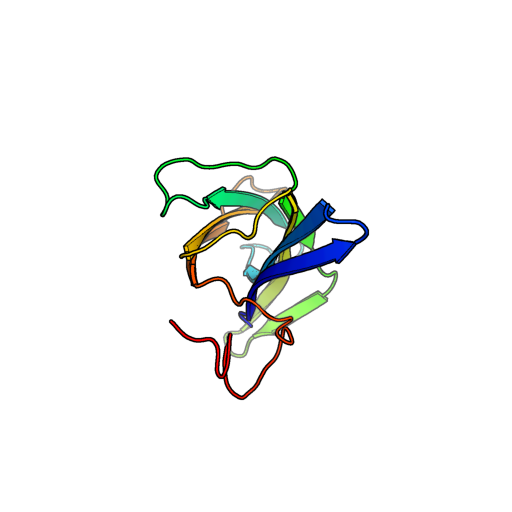114 CYS A CA 1
ATOM 856 C C . CYS A 1 114 ? -9.753 -4.454 -0.212 1.00 91.56 114 CYS A C 1
ATOM 858 O O . CYS A 1 114 ? -9.946 -5.572 -0.679 1.00 91.56 114 CYS A O 1
ATOM 860 N N . LEU A 1 115 ? -9.484 -4.273 1.080 1.00 88.69 115 LEU A N 1
ATOM 861 C CA . LEU A 1 115 ? -9.256 -5.336 2.056 1.00 88.69 115 LEU A CA 1
ATOM 862 C C . LEU A 1 115 ? -10.256 -5.221 3.202 1.00 88.69 115 LEU A C 1
ATOM 864 O O . LEU A 1 115 ? -10.462 -4.137 3.750 1.00 88.69 115 LEU A O 1
ATOM 868 N N . THR A 1 116 ? -10.835 -6.341 3.621 1.00 87.75 116 THR A N 1
ATOM 869 C CA . THR A 1 116 ? -11.655 -6.397 4.838 1.00 87.75 116 THR A CA 1
ATOM 870 C C . THR A 1 116 ? -10.776 -6.317 6.079 1.00 87.75 116 THR A C 1
ATOM 872 O O . THR A 1 116 ? -9.919 -7.165 6.271 1.00 87.75 116 THR A O 1
ATOM 875 N N . MET A 1 117 ? -11.000 -5.340 6.957 1.00 87.50 117 MET A N 1
ATOM 876 C CA . MET A 1 117 ? -10.142 -5.134 8.128 1.00 87.50 117 MET A CA 1
ATOM 877 C C . MET A 1 117 ? -10.250 -6.273 9.158 1.00 87.50 117 MET A C 1
ATOM 879 O O . MET A 1 117 ? -11.331 -6.529 9.693 1.00 87.50 117 MET A O 1
ATOM 883 N N . CYS A 1 118 ? -9.123 -6.895 9.535 1.00 87.75 118 CYS A N 1
ATOM 884 C CA . CYS A 1 118 ? -9.117 -7.869 10.632 1.00 87.75 118 CYS A CA 1
ATOM 885 C C . CYS A 1 118 ? -9.219 -7.169 11.995 1.00 87.75 118 CYS A C 1
ATOM 887 O O . CYS A 1 118 ? -8.582 -6.140 12.221 1.00 87.75 118 CYS A O 1
ATOM 889 N N . ARG A 1 119 ? -9.914 -7.784 12.962 1.00 84.88 119 ARG A N 1
ATOM 890 C CA . ARG A 1 119 ? -9.972 -7.285 14.354 1.00 84.88 119 ARG A CA 1
ATOM 891 C C . ARG A 1 119 ? -8.817 -7.732 15.254 1.00 84.88 119 ARG A C 1
ATOM 893 O O . ARG A 1 119 ? -8.720 -7.320 16.409 1.00 84.88 119 ARG A O 1
ATOM 900 N N . THR A 1 120 ? -7.954 -8.591 14.734 1.00 79.12 120 THR A N 1
ATOM 901 C CA . THR A 1 120 ? -6.768 -9.117 15.409 1.00 79.12 120 THR A CA 1
ATOM 902 C C . THR A 1 120 ? -5.535 -8.807 14.579 1.00 79.12 120 THR A C 1
ATOM 904 O O . THR A 1 120 ? -5.633 -8.607 13.368 1.00 79.12 120 THR A O 1
ATOM 907 N N . LEU A 1 121 ? -4.363 -8.806 15.217 1.00 75.12 121 LEU A N 1
ATOM 908 C CA . LEU A 1 121 ? -3.103 -8.790 14.481 1.00 75.12 121 LEU A CA 1
ATOM 909 C C . LEU A 1 121 ? -3.063 -9.997 13.536 1.00 75.12 121 LEU A C 1
ATOM 911 O O . LEU A 1 121 ? -3.318 -11.126 13.957 1.00 75.12 121 LEU A O 1
ATOM 915 N N . ALA A 1 122 ? -2.760 -9.743 12.269 1.00 66.94 122 ALA A N 1
ATOM 916 C CA . ALA A 1 122 ? -2.573 -10.767 11.256 1.00 66.94 122 ALA A CA 1
ATOM 917 C C . ALA A 1 122 ? -1.103 -10.743 10.813 1.00 66.94 122 ALA A C 1
ATOM 919 O O . ALA A 1 122 ? -0.583 -9.658 10.544 1.00 66.94 122 ALA A O 1
ATOM 920 N N . PRO A 1 123 ? -0.408 -11.892 10.755 1.00 66.06 123 PRO A N 1
ATOM 921 C CA . PRO A 1 123 ? 0.936 -11.927 10.201 1.00 66.06 123 PRO A CA 1
ATOM 922 C C . PRO A 1 123 ? 0.901 -11.582 8.706 1.00 66.06 123 PRO A C 1
ATOM 924 O O . PRO A 1 123 ? 0.066 -12.098 7.965 1.00 66.06 123 PRO A O 1
ATOM 927 N N . PHE A 1 124 ? 1.844 -10.741 8.277 1.00 61.22 124 PHE A N 1
ATOM 928 C CA . PHE A 1 124 ? 1.951 -10.200 6.916 1.00 61.22 124 PHE A CA 1
ATOM 929 C C . PHE A 1 124 ? 2.249 -11.253 5.835 1.00 61.22 124 PHE A C 1
ATOM 931 O O . 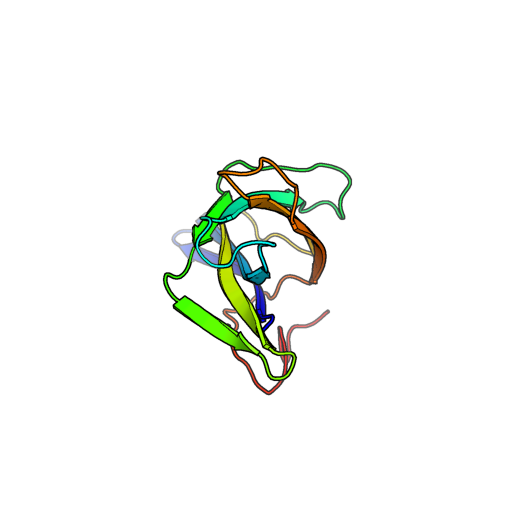PHE A 1 124 ? 2.102 -10.970 4.658 1.00 61.22 124 PHE A O 1
ATOM 938 N N . HIS A 1 125 ? 2.628 -12.478 6.211 1.00 62.16 125 HIS A N 1
ATOM 939 C CA . HIS A 1 125 ? 2.860 -13.602 5.295 1.00 62.16 125 HIS A CA 1
ATOM 940 C C . HIS A 1 125 ? 2.180 -14.865 5.816 1.00 62.16 125 HIS A C 1
ATOM 942 O O . HIS A 1 125 ? 2.826 -15.878 6.084 1.00 62.16 125 HIS A O 1
ATOM 948 N N . ASN A 1 126 ? 0.870 -14.793 6.043 1.00 59.25 126 ASN 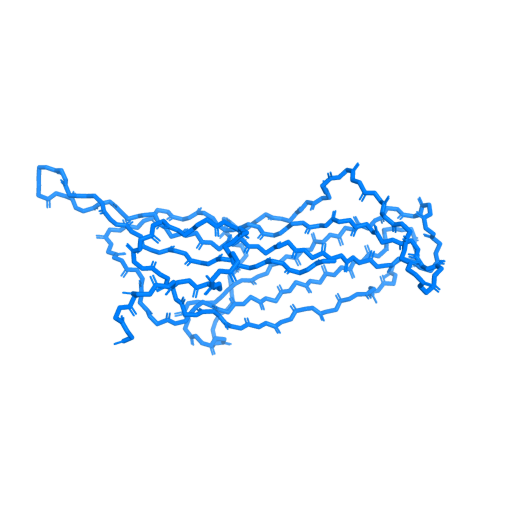A N 1
ATOM 949 C CA . ASN A 1 126 ? 0.133 -15.962 6.493 1.00 59.25 126 ASN A CA 1
ATOM 950 C C . ASN A 1 126 ? -0.155 -16.911 5.312 1.00 59.25 126 ASN A C 1
ATOM 952 O O . ASN A 1 126 ? -0.924 -16.535 4.425 1.00 59.25 126 ASN A O 1
ATOM 956 N N . PRO A 1 127 ? 0.379 -18.148 5.298 1.00 57.28 127 PRO A N 1
ATOM 957 C CA . PRO A 1 127 ? 0.071 -19.117 4.245 1.00 57.28 127 PRO A CA 1
ATOM 958 C C . PRO A 1 127 ? -1.407 -19.543 4.233 1.00 57.28 127 PRO A C 1
ATOM 960 O O . PRO A 1 127 ? -1.882 -20.059 3.228 1.00 57.28 127 PRO A O 1
ATOM 963 N N . LEU A 1 128 ? -2.147 -19.313 5.326 1.00 57.97 128 LEU A N 1
ATOM 964 C CA . LEU A 1 128 ? -3.593 -19.554 5.419 1.00 57.97 128 LEU A CA 1
ATOM 965 C C . LEU A 1 128 ? -4.439 -18.392 4.869 1.00 57.97 128 LEU A C 1
ATOM 967 O O . LEU A 1 128 ? -5.665 -18.438 4.955 1.00 57.97 128 LEU A O 1
ATOM 971 N N . GLY A 1 129 ? -3.802 -17.356 4.319 1.00 60.81 129 GLY A N 1
ATOM 972 C CA . GLY A 1 129 ? -4.463 -16.164 3.802 1.00 60.81 129 GLY A CA 1
ATOM 973 C C . GLY A 1 129 ? -4.651 -15.062 4.846 1.00 60.81 129 GLY A C 1
ATOM 974 O O . GLY A 1 129 ? -4.311 -15.195 6.023 1.00 60.81 129 GLY A O 1
ATOM 975 N N . TYR A 1 130 ? -5.172 -13.932 4.381 1.00 66.25 130 TYR A N 1
ATOM 976 C CA . TYR A 1 130 ? -5.415 -12.733 5.176 1.00 66.25 130 TYR A CA 1
ATOM 977 C C . TYR A 1 130 ? -6.686 -12.881 6.050 1.00 66.25 130 TYR A C 1
ATOM 979 O O . TYR A 1 130 ? -7.710 -13.370 5.583 1.00 66.25 130 TYR A O 1
ATOM 987 N N . CYS A 1 131 ? -6.612 -12.483 7.329 1.00 69.12 131 CYS A N 1
ATOM 988 C CA . CYS A 1 131 ? -7.673 -12.610 8.353 1.00 69.12 131 CYS A CA 1
ATOM 989 C C . CYS A 1 131 ? -8.269 -14.025 8.610 1.00 69.12 131 CYS A C 1
ATOM 991 O O . CYS A 1 131 ? -9.497 -14.157 8.654 1.00 69.12 131 CYS A O 1
ATOM 993 N N . PRO A 1 132 ? -7.494 -15.099 8.853 1.00 57.91 132 PRO A N 1
ATOM 994 C CA . PRO A 1 132 ? -8.099 -16.408 9.102 1.00 57.91 132 PRO A CA 1
ATOM 995 C C . PRO A 1 132 ? -8.889 -16.407 10.423 1.00 57.91 132 PRO A C 1
ATOM 997 O O . PRO A 1 132 ? -8.328 -16.185 11.495 1.00 57.91 132 PRO A O 1
ATOM 1000 N N . GLY A 1 133 ? -10.200 -16.657 10.343 1.00 52.81 133 GLY A N 1
ATOM 1001 C CA . GLY A 1 133 ? -11.088 -16.773 11.507 1.00 52.81 133 GLY A CA 1
ATOM 1002 C C . GLY A 1 133 ? -11.684 -15.462 12.034 1.00 52.81 133 GLY A C 1
ATOM 1003 O O . GLY A 1 133 ? -12.325 -15.479 13.085 1.00 52.81 133 GLY A O 1
ATOM 1004 N N . ALA A 1 134 ? -11.512 -14.335 11.334 1.00 52.41 134 ALA A N 1
ATOM 1005 C CA . ALA A 1 134 ? -12.255 -13.122 11.667 1.00 52.41 134 ALA A CA 1
ATOM 1006 C C . ALA A 1 134 ? -13.753 -13.328 11.348 1.00 52.41 134 ALA A C 1
ATOM 1008 O O . ALA A 1 134 ? -14.067 -13.763 10.238 1.00 52.41 134 ALA A O 1
ATOM 1009 N N . PRO A 1 135 ? -14.687 -13.044 12.277 1.00 44.03 135 PRO A N 1
ATOM 1010 C CA . PRO A 1 135 ? -16.099 -12.992 11.925 1.00 44.03 135 PRO A CA 1
ATOM 1011 C C . PRO A 1 135 ? -16.301 -11.844 10.929 1.00 44.03 135 PRO A C 1
ATOM 1013 O O . PRO A 1 135 ? -15.984 -10.694 11.247 1.00 44.03 135 PRO A O 1
ATOM 1016 N N . VAL A 1 136 ? -16.761 -12.196 9.726 1.00 45.62 136 VAL A N 1
ATOM 1017 C CA . VAL A 1 136 ? -17.292 -11.263 8.719 1.00 45.62 136 VAL A CA 1
ATOM 1018 C C . VAL A 1 136 ? -18.499 -10.508 9.259 1.00 45.62 136 VAL A C 1
ATOM 1020 O O . VAL A 1 136 ? -19.326 -11.140 9.956 1.00 45.62 136 VAL A O 1
#